Protein AF-A0A3D0H7X9-F1 (afdb_monomer_lite)

Secondary structure (DSSP, 8-state):
--S----SHHHHHHHTTT--TTSSEEEE--STTHHHHHHHHHHHHHHTT--GGG-EEEE----HHIIIII---SS-HHHHHHHHHHHHHHHHHH-TTEE------

pLDDT: mean 94.27, std 6.68, range [61.69, 98.62]

Structure (mmCIF, N/CA/C/O backbone):
data_AF-A0A3D0H7X9-F1
#
_entry.id   AF-A0A3D0H7X9-F1
#
loop_
_atom_site.group_PDB
_atom_site.id
_atom_site.type_symbol
_atom_site.label_atom_id
_atom_site.label_alt_id
_atom_site.label_comp_id
_atom_site.label_asym_id
_atom_site.label_entity_id
_atom_site.label_seq_id
_atom_site.pdbx_PDB_ins_code
_atom_site.Cartn_x
_atom_site.Cartn_y
_atom_site.Cartn_z
_atom_site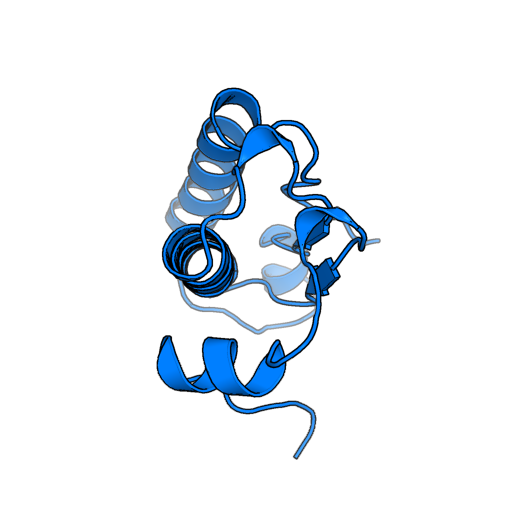.occupancy
_atom_site.B_iso_or_equiv
_atom_site.auth_seq_id
_atom_site.auth_comp_id
_atom_site.auth_asym_id
_atom_site.auth_atom_id
_atom_site.pdbx_PDB_model_num
ATOM 1 N N . LYS A 1 1 ? 14.718 -17.167 0.377 1.00 61.69 1 LYS A N 1
ATOM 2 C CA . LYS A 1 1 ? 13.470 -16.830 1.107 1.00 61.69 1 LYS A CA 1
ATOM 3 C C . LYS A 1 1 ? 13.706 -15.482 1.777 1.00 61.69 1 LYS A C 1
ATOM 5 O O . LYS A 1 1 ? 14.592 -15.433 2.615 1.00 61.69 1 LYS A O 1
ATOM 10 N N . CYS A 1 2 ? 13.024 -14.416 1.345 1.00 86.00 2 CYS A N 1
ATOM 11 C CA . CYS A 1 2 ? 13.379 -13.030 1.706 1.00 86.00 2 CYS A CA 1
ATOM 12 C C . CYS A 1 2 ? 12.207 -12.202 2.268 1.00 86.00 2 CYS A C 1
ATOM 14 O O . CYS A 1 2 ? 12.385 -11.022 2.537 1.00 86.00 2 CYS A O 1
ATOM 16 N N . GLY A 1 3 ? 11.020 -12.793 2.437 1.00 90.06 3 GLY A N 1
ATOM 17 C CA . GLY A 1 3 ? 9.826 -12.089 2.907 1.00 90.06 3 GLY A CA 1
ATOM 18 C C . GLY A 1 3 ? 8.686 -13.045 3.251 1.00 90.06 3 GLY A C 1
ATOM 19 O O . GLY A 1 3 ? 8.823 -14.262 3.087 1.00 90.06 3 GLY A O 1
ATOM 20 N N . VAL A 1 4 ? 7.584 -12.476 3.741 1.00 94.62 4 VAL A N 1
ATOM 21 C CA . VAL A 1 4 ? 6.328 -13.191 4.004 1.00 94.62 4 VAL A CA 1
ATOM 22 C C . VAL A 1 4 ? 5.588 -13.451 2.687 1.00 94.62 4 VAL A C 1
ATOM 24 O O . VAL A 1 4 ? 5.583 -12.593 1.807 1.00 94.62 4 VAL A O 1
ATOM 27 N N . ALA A 1 5 ? 5.004 -14.640 2.538 1.00 96.12 5 ALA A N 1
ATOM 28 C CA . ALA A 1 5 ? 4.133 -14.956 1.409 1.00 96.12 5 ALA A CA 1
ATOM 29 C C . ALA A 1 5 ? 2.717 -14.460 1.718 1.00 96.12 5 ALA A C 1
ATOM 31 O O . ALA A 1 5 ? 2.200 -14.753 2.794 1.00 96.12 5 ALA A O 1
ATOM 32 N N . ILE A 1 6 ? 2.135 -13.699 0.793 1.00 97.38 6 ILE A N 1
ATOM 33 C CA . ILE A 1 6 ? 0.758 -13.211 0.860 1.00 97.38 6 ILE A CA 1
ATOM 34 C C . ILE A 1 6 ? 0.139 -13.494 -0.499 1.00 97.38 6 ILE A C 1
ATOM 36 O O . ILE A 1 6 ? 0.484 -12.834 -1.481 1.00 97.38 6 ILE A O 1
ATOM 40 N N . ASP A 1 7 ? -0.760 -14.468 -0.536 1.00 97.25 7 ASP A N 1
ATOM 41 C CA . ASP A 1 7 ? -1.448 -14.873 -1.758 1.00 97.25 7 ASP A CA 1
ATOM 42 C C . ASP A 1 7 ? -2.919 -14.433 -1.716 1.00 97.25 7 ASP A C 1
ATOM 44 O O . ASP A 1 7 ? -3.536 -14.176 -2.751 1.00 97.25 7 ASP A O 1
ATOM 48 N N . THR A 1 8 ? -3.481 -14.320 -0.510 1.00 97.88 8 THR A N 1
ATOM 49 C CA . THR A 1 8 ? -4.899 -14.054 -0.263 1.00 97.88 8 THR A CA 1
ATOM 50 C C . THR A 1 8 ? -5.122 -13.102 0.913 1.00 97.88 8 THR A C 1
ATOM 52 O O . THR A 1 8 ? -4.223 -12.824 1.710 1.00 97.88 8 THR A O 1
ATOM 55 N N . ILE A 1 9 ? -6.363 -12.632 1.063 1.00 97.75 9 ILE A N 1
ATOM 56 C CA . ILE A 1 9 ? -6.770 -11.839 2.229 1.00 97.75 9 ILE A CA 1
ATOM 57 C C . ILE A 1 9 ? -6.654 -12.627 3.544 1.00 97.75 9 ILE A C 1
ATOM 59 O O . ILE A 1 9 ? -6.335 -12.030 4.570 1.00 97.75 9 ILE A O 1
ATOM 63 N N . ASP A 1 10 ? -6.825 -13.952 3.519 1.00 98.12 10 ASP A N 1
ATOM 64 C CA . ASP A 1 10 ? -6.668 -14.813 4.699 1.00 98.12 10 ASP A CA 1
ATOM 65 C C . ASP A 1 10 ? -5.233 -14.753 5.247 1.00 98.12 10 ASP A C 1
ATOM 67 O O . ASP A 1 10 ? -5.010 -14.826 6.458 1.00 98.12 10 ASP A O 1
ATOM 71 N N . ASP A 1 11 ? -4.239 -14.577 4.372 1.00 98.44 11 ASP A N 1
ATOM 72 C CA . ASP A 1 11 ? -2.844 -14.417 4.785 1.00 98.44 11 ASP A CA 1
ATOM 73 C C . ASP A 1 11 ? -2.619 -13.061 5.462 1.00 98.44 11 ASP A C 1
ATOM 75 O O . ASP A 1 11 ? -1.901 -12.973 6.460 1.00 98.44 11 ASP A O 1
ATOM 79 N N . VAL A 1 12 ? -3.287 -12.009 4.976 1.00 98.31 12 VAL A N 1
ATOM 80 C CA . VAL A 1 12 ? -3.268 -10.673 5.593 1.00 98.31 12 VAL A CA 1
ATOM 81 C C . VAL A 1 12 ? -3.947 -10.696 6.963 1.00 98.31 12 VAL A C 1
ATOM 83 O O . VAL A 1 12 ? -3.388 -10.162 7.921 1.00 98.31 12 VAL A O 1
ATOM 86 N N . GLN A 1 13 ? -5.096 -11.364 7.084 1.00 97.88 13 GLN A N 1
ATOM 87 C CA . GLN A 1 13 ? -5.791 -11.568 8.360 1.00 97.88 13 GLN A CA 1
ATOM 88 C C . GLN A 1 13 ? -4.879 -12.232 9.390 1.00 97.88 13 GLN A C 1
ATOM 90 O O . GLN A 1 13 ? -4.746 -11.750 10.512 1.00 97.88 13 GLN A O 1
ATOM 95 N N . ARG A 1 14 ? -4.192 -13.312 9.000 1.00 98.12 14 ARG A N 1
ATOM 96 C CA . ARG A 1 14 ? -3.240 -14.004 9.880 1.00 98.12 14 ARG A CA 1
ATOM 97 C C . ARG A 1 14 ? -2.048 -13.124 10.238 1.00 98.12 14 ARG A C 1
ATOM 99 O O . ARG A 1 14 ? -1.627 -13.133 11.392 1.00 98.12 14 ARG A O 1
ATOM 106 N N . LEU A 1 15 ? -1.514 -12.368 9.277 1.00 97.81 15 LEU A N 1
ATOM 107 C CA . LEU A 1 15 ? -0.373 -11.477 9.493 1.00 97.81 15 LEU A CA 1
ATOM 108 C C . LEU A 1 15 ? -0.687 -10.370 10.510 1.00 97.81 15 LEU A C 1
ATOM 110 O O . LEU A 1 15 ? 0.175 -10.034 11.320 1.00 97.81 15 LEU A O 1
ATOM 114 N N . PHE A 1 16 ? -1.904 -9.821 10.479 1.00 97.75 16 PHE A N 1
ATOM 115 C CA . PHE A 1 16 ? -2.333 -8.719 11.348 1.00 97.75 16 PHE A CA 1
ATOM 116 C C . PHE A 1 16 ? -3.225 -9.149 12.522 1.00 97.75 16 PHE A C 1
ATOM 118 O O . PHE A 1 16 ? -3.786 -8.297 13.214 1.00 97.75 16 PHE A O 1
ATOM 125 N N . ALA A 1 17 ? -3.341 -10.452 12.782 1.00 97.12 17 ALA A N 1
ATOM 126 C CA . ALA A 1 17 ? -4.170 -10.973 13.859 1.00 97.12 17 ALA A CA 1
ATOM 127 C C . ALA A 1 17 ? -3.784 -10.352 15.212 1.00 97.12 17 ALA A C 1
ATOM 129 O O . ALA A 1 17 ? -2.613 -10.331 15.597 1.00 97.12 17 ALA A O 1
ATOM 130 N N . ASN A 1 18 ? -4.789 -9.889 15.960 1.00 96.19 18 ASN A N 1
ATOM 131 C CA . ASN A 1 18 ? -4.641 -9.228 17.264 1.00 96.19 18 ASN A CA 1
ATOM 132 C C . ASN A 1 18 ? -3.894 -7.878 17.240 1.00 96.19 18 ASN A C 1
ATOM 134 O O . ASN A 1 18 ? -3.477 -7.392 18.293 1.00 96.19 18 ASN A O 1
ATOM 138 N N . ILE A 1 19 ? -3.740 -7.243 16.074 1.00 97.62 19 ILE A N 1
ATOM 139 C CA . ILE A 1 19 ? -3.194 -5.886 15.957 1.00 97.62 19 ILE A CA 1
ATOM 140 C C . ILE A 1 19 ? -4.339 -4.908 15.690 1.00 97.62 19 ILE A C 1
ATOM 142 O O . ILE A 1 19 ? -5.055 -5.016 14.700 1.00 97.62 19 ILE A O 1
ATOM 146 N N . ASN A 1 20 ? -4.486 -3.897 16.550 1.00 97.50 20 ASN A N 1
ATOM 147 C CA . ASN A 1 20 ? -5.421 -2.805 16.294 1.00 97.50 20 ASN A CA 1
ATOM 148 C C . ASN A 1 20 ? -4.833 -1.837 15.254 1.00 97.50 20 ASN A C 1
ATOM 150 O O . ASN A 1 20 ? -3.978 -1.009 15.580 1.00 97.50 20 ASN A O 1
ATOM 154 N N . LEU A 1 21 ? -5.320 -1.925 14.015 1.00 97.94 21 LEU A N 1
ATOM 155 C CA . LEU A 1 21 ? -4.810 -1.150 12.881 1.00 97.94 21 LEU A CA 1
ATOM 156 C C . LEU A 1 21 ? -5.106 0.358 12.970 1.00 97.94 21 LEU A C 1
ATOM 158 O O . LEU A 1 21 ? -4.426 1.144 12.319 1.00 97.94 21 LEU A O 1
ATOM 162 N N . GLU A 1 22 ? -6.061 0.801 13.798 1.00 97.44 22 GLU A N 1
ATOM 163 C CA . GLU A 1 22 ? -6.290 2.240 14.026 1.00 97.44 22 GLU A CA 1
ATOM 164 C C . GLU A 1 22 ? -5.240 2.874 14.961 1.00 97.44 22 GLU A C 1
ATOM 166 O O . GLU A 1 22 ? -5.126 4.104 15.014 1.00 97.44 22 GLU A O 1
ATOM 171 N N . GLN A 1 23 ? -4.494 2.053 15.712 1.00 97.31 23 GLN A N 1
ATOM 172 C CA . GLN A 1 23 ? -3.540 2.487 16.744 1.00 97.31 23 GLN A CA 1
ATOM 173 C C . GLN A 1 23 ? -2.072 2.365 16.320 1.00 97.31 23 GLN A C 1
ATOM 175 O O . GLN A 1 23 ? -1.185 2.810 17.047 1.00 97.31 23 GLN A O 1
ATOM 180 N N . VAL A 1 24 ? -1.801 1.782 15.154 1.00 97.25 24 VAL A N 1
ATOM 181 C CA . VAL A 1 24 ? -0.445 1.595 14.629 1.00 97.25 24 VAL A CA 1
ATOM 182 C C . VAL A 1 24 ? -0.313 2.202 13.238 1.00 97.25 24 VAL A C 1
ATOM 184 O O . VAL A 1 24 ? -1.305 2.474 12.565 1.00 97.25 24 VAL A O 1
ATOM 187 N N . THR A 1 25 ? 0.926 2.410 12.798 1.00 97.31 25 THR A N 1
ATOM 188 C CA . THR A 1 25 ? 1.231 2.711 11.399 1.00 97.31 25 THR A CA 1
ATOM 189 C C . THR A 1 25 ? 1.964 1.535 10.767 1.00 97.31 25 THR A C 1
ATOM 191 O O . THR A 1 25 ? 2.870 0.956 11.366 1.00 97.31 25 THR A O 1
ATOM 194 N N . THR A 1 26 ? 1.563 1.147 9.557 1.00 97.19 26 THR A N 1
ATOM 195 C CA . THR A 1 26 ? 2.152 0.002 8.845 1.00 97.19 26 THR A CA 1
ATOM 196 C C . THR A 1 26 ? 2.960 0.477 7.643 1.00 97.19 26 THR A C 1
ATOM 198 O O . THR A 1 26 ? 2.453 1.235 6.826 1.00 97.19 26 THR A O 1
ATOM 201 N N . SER A 1 27 ? 4.203 0.014 7.500 1.00 97.19 27 SER A N 1
ATOM 202 C CA . SER A 1 27 ? 5.021 0.266 6.307 1.00 97.19 27 SER A CA 1
ATOM 203 C C . SER A 1 27 ? 5.209 -1.027 5.517 1.00 97.19 27 SER A C 1
ATOM 205 O O . SER A 1 27 ? 5.604 -2.042 6.089 1.00 97.19 27 SER A O 1
ATOM 207 N N . MET A 1 28 ? 4.921 -1.000 4.215 1.00 96.56 28 MET A N 1
ATOM 208 C CA . MET A 1 28 ? 5.046 -2.147 3.314 1.00 96.56 28 MET A CA 1
ATOM 209 C C . MET A 1 28 ? 6.004 -1.818 2.162 1.00 96.56 28 MET A C 1
ATOM 211 O O . MET A 1 28 ? 5.695 -1.019 1.274 1.00 96.56 28 MET A O 1
ATOM 215 N N . THR A 1 29 ? 7.173 -2.464 2.159 1.00 93.94 29 THR A N 1
ATOM 216 C CA . THR A 1 29 ? 8.168 -2.382 1.076 1.00 93.94 29 THR A CA 1
ATOM 217 C C . THR A 1 29 ? 7.723 -3.243 -0.107 1.00 93.94 29 THR A C 1
ATOM 219 O O . THR A 1 29 ? 8.162 -4.378 -0.276 1.00 93.94 29 THR A O 1
ATOM 222 N N . ILE A 1 30 ? 6.792 -2.714 -0.899 1.00 92.50 30 ILE A N 1
ATOM 223 C CA . ILE A 1 30 ? 6.178 -3.399 -2.038 1.00 92.50 30 ILE A CA 1
ATOM 224 C C . ILE A 1 30 ? 5.950 -2.402 -3.185 1.00 92.50 30 ILE A C 1
ATOM 226 O O . ILE A 1 30 ? 5.510 -1.279 -2.930 1.00 92.50 30 ILE A O 1
ATOM 230 N N . ASN A 1 31 ? 6.265 -2.783 -4.434 1.00 90.69 31 ASN A N 1
ATOM 231 C CA . ASN A 1 31 ? 6.060 -1.916 -5.610 1.00 90.69 31 ASN A CA 1
ATOM 232 C C . ASN A 1 31 ? 5.080 -2.516 -6.622 1.00 90.69 31 ASN A C 1
ATOM 234 O O . ASN A 1 31 ? 3.962 -2.011 -6.682 1.00 90.69 31 ASN A O 1
ATOM 238 N N . PRO A 1 32 ? 5.382 -3.592 -7.377 1.00 87.88 32 PRO A N 1
ATOM 239 C CA . PRO A 1 32 ? 4.503 -3.944 -8.496 1.00 87.88 32 PRO A CA 1
ATOM 240 C C . PRO A 1 32 ? 3.091 -4.378 -8.071 1.00 87.88 32 PRO A C 1
ATOM 242 O O . PRO A 1 32 ? 2.134 -3.908 -8.681 1.00 87.88 32 PRO A O 1
ATOM 245 N N . PRO A 1 33 ? 2.908 -5.179 -7.000 1.00 93.75 33 PRO A N 1
ATOM 246 C CA . PRO A 1 33 ? 1.582 -5.497 -6.482 1.00 93.75 33 PRO A CA 1
ATOM 247 C C . PRO A 1 33 ? 1.162 -4.567 -5.327 1.00 93.75 33 PRO A C 1
ATOM 249 O O . PRO A 1 33 ? 0.330 -4.960 -4.512 1.00 93.75 33 PRO A O 1
ATOM 252 N N . ALA A 1 34 ? 1.734 -3.359 -5.201 1.00 95.88 34 ALA A N 1
ATOM 253 C CA . ALA A 1 34 ? 1.472 -2.476 -4.059 1.00 95.88 34 ALA A CA 1
ATOM 254 C C . ALA A 1 34 ? -0.009 -2.124 -3.903 1.00 95.88 34 ALA A C 1
ATOM 256 O O . ALA A 1 34 ? -0.537 -2.188 -2.794 1.00 95.88 34 ALA A O 1
ATOM 257 N N . SER A 1 35 ? -0.686 -1.820 -5.012 1.00 96.06 35 SER A N 1
ATOM 258 C CA . SER A 1 35 ? -2.120 -1.522 -5.026 1.00 96.06 35 SER A CA 1
ATOM 259 C C . SER A 1 35 ? -2.960 -2.708 -4.544 1.00 96.06 35 SER A C 1
ATOM 261 O O . SER A 1 35 ? -3.869 -2.528 -3.740 1.00 96.06 35 SER A O 1
ATOM 263 N N . ILE A 1 36 ? -2.619 -3.930 -4.965 1.00 96.88 36 ILE A N 1
ATOM 264 C CA . ILE A 1 36 ? -3.325 -5.161 -4.578 1.00 96.88 36 ILE A CA 1
ATOM 265 C C . ILE A 1 36 ? -3.078 -5.482 -3.100 1.00 96.88 36 ILE A C 1
ATOM 267 O O . ILE A 1 36 ? -4.027 -5.715 -2.354 1.00 96.88 36 ILE A O 1
ATOM 271 N N . MET A 1 37 ? -1.819 -5.447 -2.653 1.00 97.88 37 MET A N 1
ATOM 272 C CA . MET A 1 37 ? -1.462 -5.677 -1.249 1.00 97.88 37 MET A CA 1
ATOM 273 C C . MET A 1 37 ? -2.158 -4.672 -0.327 1.00 97.88 37 MET A C 1
ATOM 275 O O . MET A 1 37 ? -2.687 -5.037 0.723 1.00 97.88 37 MET A O 1
ATOM 279 N N . TRP A 1 38 ? -2.200 -3.403 -0.734 1.00 98.38 38 TRP A N 1
ATOM 280 C CA . TRP A 1 38 ? -2.872 -2.366 0.033 1.00 98.38 38 TRP A CA 1
ATOM 281 C C . TRP A 1 38 ? -4.394 -2.520 0.028 1.00 98.38 38 TRP A C 1
ATOM 283 O O . TRP A 1 38 ? -5.016 -2.351 1.073 1.00 98.38 38 TRP A O 1
ATOM 293 N N . ALA A 1 39 ? -4.995 -2.922 -1.094 1.00 98.31 39 ALA A N 1
ATOM 294 C CA . ALA A 1 39 ? -6.418 -3.243 -1.149 1.00 98.31 39 ALA A CA 1
ATOM 295 C C . ALA A 1 39 ? -6.777 -4.384 -0.184 1.00 98.31 39 ALA A C 1
ATOM 297 O O . ALA A 1 39 ? -7.756 -4.270 0.551 1.00 98.31 39 ALA A O 1
ATOM 298 N N . MET A 1 40 ? -5.958 -5.442 -0.113 1.00 98.62 40 MET A N 1
ATOM 299 C CA . MET A 1 40 ? -6.149 -6.526 0.861 1.00 98.62 40 MET A CA 1
ATOM 300 C C . MET A 1 40 ? -5.981 -6.042 2.307 1.00 98.62 40 MET A C 1
ATOM 302 O O . MET A 1 40 ? -6.761 -6.435 3.171 1.00 98.62 40 MET A O 1
ATOM 306 N N . TYR A 1 41 ? -5.016 -5.156 2.576 1.00 98.44 41 TYR A N 1
ATOM 307 C CA . TYR A 1 41 ? -4.847 -4.529 3.892 1.00 98.44 41 TYR A CA 1
ATOM 308 C C . TYR A 1 41 ? -6.081 -3.714 4.308 1.00 98.44 41 TYR A C 1
ATOM 310 O O . TYR A 1 41 ? -6.566 -3.857 5.430 1.00 98.44 41 TYR A O 1
ATOM 318 N N . ILE A 1 42 ? -6.615 -2.885 3.405 1.00 98.50 42 ILE A N 1
ATOM 319 C CA . ILE A 1 42 ? -7.816 -2.080 3.662 1.00 98.50 42 ILE A CA 1
ATOM 320 C C . ILE A 1 42 ? -9.026 -2.990 3.885 1.00 98.50 42 ILE A C 1
ATOM 322 O O . ILE A 1 42 ? -9.735 -2.810 4.869 1.00 98.50 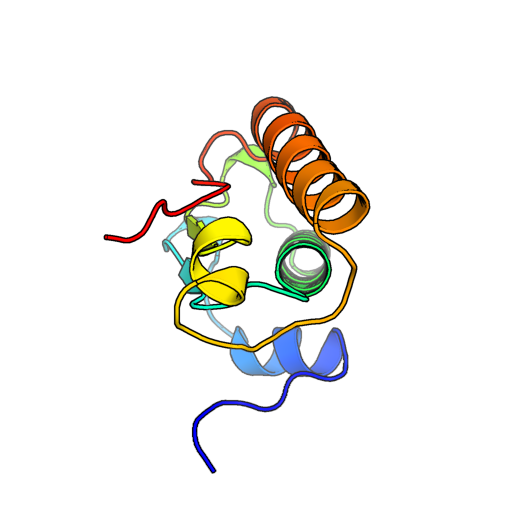42 ILE A O 1
ATOM 326 N N . ALA A 1 43 ? -9.233 -3.987 3.023 1.00 98.50 43 ALA A N 1
ATOM 327 C CA . ALA A 1 43 ? -10.343 -4.927 3.153 1.00 98.50 43 ALA A CA 1
ATOM 328 C C . ALA A 1 43 ? -10.279 -5.713 4.473 1.00 98.50 43 ALA A C 1
ATOM 330 O O . ALA A 1 43 ? -11.296 -5.893 5.136 1.00 98.50 43 ALA A O 1
ATOM 331 N N . ASN A 1 44 ? -9.080 -6.127 4.897 1.00 98.44 44 ASN A N 1
ATOM 332 C CA . ASN A 1 44 ? -8.874 -6.742 6.204 1.00 98.44 44 ASN A CA 1
ATOM 333 C C . ASN A 1 44 ? -9.284 -5.798 7.344 1.00 98.44 44 ASN A C 1
ATOM 335 O O . ASN A 1 44 ? -10.008 -6.200 8.249 1.00 98.44 44 ASN A O 1
ATOM 339 N N . ALA A 1 45 ? -8.861 -4.534 7.283 1.00 98.12 45 ALA A N 1
ATOM 340 C CA . ALA A 1 45 ? -9.222 -3.548 8.293 1.00 98.12 45 ALA A CA 1
ATOM 341 C C . ALA A 1 45 ? -10.741 -3.313 8.367 1.00 98.12 45 ALA A C 1
ATOM 343 O O . ALA A 1 45 ? -11.290 -3.205 9.460 1.00 98.12 45 ALA A O 1
ATOM 344 N N . GLU A 1 46 ? -11.423 -3.275 7.223 1.00 98.00 46 GLU A N 1
ATOM 345 C CA . GLU A 1 46 ? -12.882 -3.138 7.164 1.00 98.00 46 GLU A CA 1
ATOM 346 C C . GLU A 1 46 ? -13.614 -4.362 7.719 1.00 98.00 46 GLU A C 1
ATOM 348 O O . GLU A 1 46 ? -14.600 -4.195 8.436 1.00 98.00 46 GLU A O 1
ATOM 353 N N . ASN A 1 47 ? -13.120 -5.575 7.447 1.00 97.50 47 ASN A N 1
ATOM 354 C CA . ASN A 1 47 ? -13.681 -6.815 7.996 1.00 97.50 47 ASN A CA 1
ATOM 355 C C . ASN A 1 47 ? -13.606 -6.858 9.533 1.00 97.50 47 ASN A C 1
ATOM 357 O O . ASN A 1 47 ? -14.513 -7.378 10.176 1.00 97.50 47 ASN A O 1
ATOM 361 N N . GLU A 1 48 ? -12.562 -6.264 10.114 1.00 96.94 48 GLU A N 1
ATOM 362 C CA . GLU A 1 48 ? -12.384 -6.102 11.566 1.00 96.94 48 GLU A CA 1
ATOM 363 C C . GLU A 1 48 ? -13.144 -4.882 12.138 1.00 96.94 48 GLU A C 1
ATOM 365 O O . GLU A 1 48 ? -13.109 -4.615 13.339 1.00 96.94 48 GLU A O 1
ATOM 370 N N . GLY A 1 49 ? -13.851 -4.120 11.294 1.00 97.75 49 GLY A N 1
ATOM 371 C CA . GLY A 1 49 ? -14.651 -2.959 11.696 1.00 97.75 49 GLY A CA 1
ATOM 372 C C . GLY A 1 49 ? -13.861 -1.660 11.899 1.00 97.75 49 GLY A C 1
ATOM 373 O O . GLY A 1 49 ? -14.408 -0.687 12.429 1.00 97.75 49 GLY A O 1
ATOM 374 N N . PHE A 1 50 ? -12.595 -1.600 11.481 1.00 98.38 50 PHE A N 1
ATOM 375 C CA . PHE A 1 50 ? -11.789 -0.380 11.536 1.00 98.38 50 PHE A CA 1
ATOM 376 C C . PHE A 1 50 ? -12.169 0.600 10.423 1.00 98.38 50 PHE A C 1
ATOM 378 O O . PHE A 1 50 ? -12.542 0.222 9.311 1.00 98.38 50 PHE A O 1
ATOM 385 N N . ARG A 1 51 ? -12.039 1.901 10.696 1.00 97.81 51 ARG A N 1
ATOM 386 C CA . ARG A 1 51 ? -12.382 2.943 9.721 1.00 97.81 51 ARG A CA 1
ATOM 387 C C . ARG A 1 51 ? -11.184 3.298 8.857 1.00 97.81 51 ARG A C 1
ATOM 389 O O . ARG A 1 51 ? -10.127 3.658 9.375 1.00 97.81 51 ARG A O 1
ATOM 396 N N . ARG A 1 52 ? -11.386 3.351 7.535 1.00 97.62 52 ARG A N 1
ATOM 397 C CA . ARG A 1 52 ? -10.350 3.752 6.561 1.00 97.62 52 ARG A CA 1
ATOM 398 C C . ARG A 1 52 ? -9.654 5.067 6.921 1.00 97.62 52 ARG A C 1
ATOM 400 O O . ARG A 1 52 ? -8.433 5.152 6.881 1.00 97.62 52 ARG A O 1
ATOM 407 N N . ASN A 1 53 ? -10.409 6.071 7.373 1.00 97.44 53 ASN A N 1
ATOM 408 C CA . ASN A 1 53 ? -9.859 7.382 7.742 1.00 97.44 53 ASN A CA 1
ATOM 409 C C . ASN A 1 53 ? -8.967 7.381 9.001 1.00 97.44 53 ASN A C 1
ATOM 411 O O . ASN A 1 53 ? -8.332 8.394 9.305 1.00 97.44 53 ASN A O 1
ATOM 415 N N . LYS A 1 54 ? -8.916 6.270 9.743 1.00 98.00 54 LYS A N 1
ATOM 416 C CA . LYS A 1 54 ? -8.017 6.071 10.880 1.00 98.00 54 LYS A CA 1
ATOM 417 C C . LYS A 1 54 ? -6.775 5.263 10.515 1.00 98.00 54 LYS A C 1
ATOM 419 O O . LYS A 1 54 ? -5.816 5.353 11.275 1.00 98.00 54 LYS A O 1
ATOM 424 N N . LEU A 1 55 ? -6.744 4.569 9.379 1.00 98.44 55 LEU A N 1
ATOM 425 C CA . LEU A 1 55 ? -5.602 3.752 8.969 1.00 98.44 55 LEU A CA 1
ATOM 426 C C . LEU A 1 55 ? -4.416 4.629 8.571 1.00 98.44 55 LEU A C 1
ATOM 428 O O . LEU A 1 55 ? -4.537 5.480 7.694 1.00 98.44 55 LEU A O 1
ATOM 432 N N . GLY A 1 56 ? -3.269 4.413 9.212 1.00 98.31 56 GLY A N 1
ATOM 433 C CA . GLY A 1 56 ? -2.022 5.104 8.897 1.00 98.31 56 GLY A CA 1
ATOM 434 C C . GLY A 1 56 ? -0.958 4.138 8.393 1.00 98.31 56 GLY A C 1
ATOM 435 O O . GLY A 1 56 ? -0.870 2.998 8.848 1.00 98.31 56 GLY A O 1
ATOM 436 N N . GLY A 1 57 ? -0.111 4.595 7.479 1.00 98.12 57 GLY A N 1
ATOM 437 C CA . GLY A 1 57 ? 0.931 3.737 6.933 1.00 98.12 57 GLY A CA 1
ATOM 438 C C . GLY A 1 57 ? 1.594 4.278 5.683 1.00 98.12 57 GLY A C 1
ATOM 439 O O . GLY A 1 57 ? 1.392 5.434 5.314 1.00 98.12 57 GLY A O 1
ATOM 440 N N . THR A 1 58 ? 2.396 3.426 5.054 1.00 98.44 58 THR A N 1
ATOM 441 C CA . THR A 1 58 ? 3.131 3.719 3.826 1.00 98.44 58 THR A CA 1
ATOM 442 C C . THR A 1 58 ? 3.221 2.465 2.964 1.00 98.44 58 THR A C 1
ATOM 444 O O . THR A 1 58 ? 3.563 1.390 3.455 1.00 98.44 58 THR A O 1
ATOM 447 N N . ILE A 1 59 ? 2.968 2.606 1.667 1.00 98.00 59 ILE A N 1
ATOM 448 C CA . ILE A 1 59 ? 3.415 1.642 0.651 1.00 98.00 59 ILE A CA 1
ATOM 449 C C . ILE A 1 59 ? 4.558 2.268 -0.140 1.00 98.00 59 ILE A C 1
ATOM 451 O O . ILE A 1 59 ? 4.585 3.485 -0.320 1.00 98.00 59 ILE A O 1
ATOM 455 N N . GLN A 1 60 ? 5.505 1.457 -0.610 1.00 95.94 60 GLN A N 1
ATOM 456 C CA . GLN A 1 60 ? 6.617 1.998 -1.388 1.00 95.94 60 GLN A CA 1
ATOM 457 C C . GLN A 1 60 ? 6.132 2.551 -2.733 1.00 95.94 60 GLN A C 1
ATOM 459 O O . GLN A 1 60 ? 6.309 3.739 -2.978 1.00 95.94 60 GLN A O 1
ATOM 464 N N . ASN A 1 61 ? 5.453 1.730 -3.544 1.00 95.06 61 ASN A N 1
ATOM 465 C CA . ASN A 1 61 ? 4.713 2.149 -4.747 1.00 95.06 61 ASN A CA 1
ATOM 466 C C . ASN A 1 61 ? 5.488 3.089 -5.702 1.00 95.06 61 ASN A C 1
ATOM 468 O O . ASN A 1 61 ? 4.903 3.904 -6.411 1.00 95.06 61 ASN A O 1
ATOM 472 N N . ASP A 1 62 ? 6.817 2.985 -5.723 1.00 93.19 62 ASP A N 1
ATOM 473 C CA . ASP A 1 62 ? 7.682 3.755 -6.610 1.00 93.19 62 ASP A CA 1
ATOM 474 C C . ASP A 1 62 ? 8.070 2.848 -7.775 1.00 93.19 62 ASP A C 1
ATOM 476 O O . ASP A 1 62 ? 8.952 1.987 -7.670 1.00 93.19 62 ASP A O 1
ATOM 480 N N . CYS A 1 63 ? 7.332 2.997 -8.877 1.00 91.12 63 CYS A N 1
ATOM 481 C CA . CYS A 1 63 ? 7.542 2.199 -10.078 1.00 91.12 63 CYS A CA 1
ATOM 482 C C . CYS A 1 63 ? 8.775 2.645 -10.876 1.00 91.12 63 CYS A C 1
ATOM 484 O O . CYS A 1 63 ? 9.394 1.814 -11.535 1.00 91.12 63 CYS A O 1
ATOM 486 N N . LEU A 1 64 ? 9.180 3.919 -10.809 1.00 90.00 64 LEU A N 1
ATOM 487 C CA . LEU A 1 64 ? 10.263 4.447 -11.645 1.00 90.00 64 LEU A CA 1
ATOM 488 C C . LEU A 1 64 ? 11.611 3.854 -11.242 1.00 90.00 64 LEU A C 1
ATOM 490 O O . LEU A 1 64 ? 12.379 3.425 -12.108 1.00 90.00 64 LEU A O 1
ATOM 494 N N . LYS A 1 65 ? 11.863 3.732 -9.934 1.00 88.75 65 LYS A N 1
ATOM 495 C CA . LYS A 1 65 ? 13.087 3.090 -9.435 1.00 88.75 65 LYS A CA 1
ATOM 496 C C . LYS A 1 65 ? 13.212 1.611 -9.847 1.00 88.75 65 LYS A C 1
ATOM 498 O O . LYS A 1 65 ? 14.320 1.080 -9.951 1.00 88.75 65 LYS A O 1
ATOM 503 N N . GLU A 1 66 ? 12.091 0.926 -10.099 1.00 83.94 66 GLU A N 1
ATOM 504 C CA . GLU A 1 66 ? 12.095 -0.479 -10.528 1.00 83.94 66 GLU A CA 1
ATOM 505 C C . GLU A 1 66 ? 12.667 -0.624 -11.937 1.00 83.94 66 GLU A C 1
ATOM 507 O O . GLU A 1 66 ? 13.426 -1.560 -12.194 1.00 83.94 66 GLU A O 1
ATOM 512 N N . PHE A 1 67 ? 12.377 0.329 -12.828 1.00 82.69 67 PHE A N 1
ATOM 513 C CA . PHE A 1 67 ? 12.913 0.332 -14.191 1.00 82.69 67 PHE A CA 1
ATOM 514 C C . PHE A 1 67 ? 14.409 0.652 -14.237 1.00 82.69 67 PHE A C 1
ATOM 516 O O . PHE A 1 67 ? 15.119 0.110 -15.083 1.00 82.69 67 PHE A O 1
ATOM 523 N N . ILE A 1 68 ? 14.900 1.504 -13.333 1.00 84.12 68 ILE A N 1
ATOM 524 C CA . ILE A 1 68 ? 16.300 1.958 -13.354 1.00 84.12 68 ILE A CA 1
ATOM 525 C C . ILE A 1 68 ? 17.241 1.098 -12.495 1.00 84.12 68 ILE A C 1
ATOM 527 O O . ILE A 1 68 ? 18.433 1.055 -12.789 1.00 84.12 68 ILE A O 1
ATOM 531 N N . ALA A 1 69 ? 16.744 0.405 -11.459 1.00 76.69 69 ALA A N 1
ATOM 532 C CA . ALA A 1 69 ? 17.610 -0.271 -10.485 1.00 76.69 69 ALA A CA 1
ATOM 533 C C . ALA A 1 69 ? 17.085 -1.625 -9.977 1.00 76.69 69 ALA A C 1
ATOM 535 O O . ALA A 1 69 ? 17.807 -2.621 -10.040 1.00 76.69 69 ALA A O 1
ATOM 536 N N . GLN A 1 70 ? 15.852 -1.677 -9.463 1.00 72.25 70 GLN A N 1
ATOM 537 C CA . GLN A 1 70 ? 15.393 -2.796 -8.621 1.00 72.25 70 GLN A CA 1
ATOM 538 C C . GLN A 1 70 ? 14.807 -3.991 -9.408 1.00 72.25 70 GLN A C 1
ATOM 54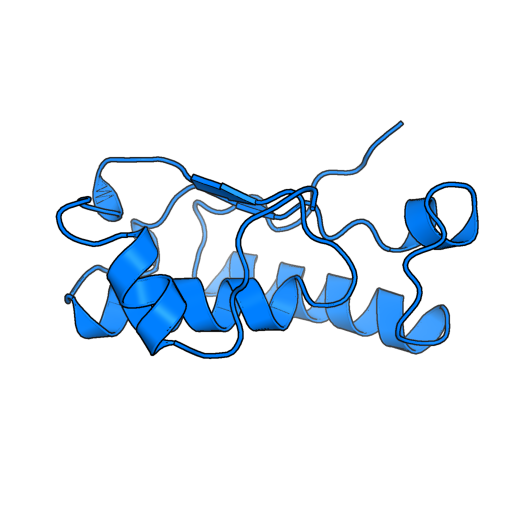0 O O . GLN A 1 70 ? 14.814 -5.116 -8.906 1.00 72.25 70 GLN A O 1
ATOM 545 N N . LYS A 1 71 ? 14.424 -3.787 -10.679 1.00 77.69 71 LYS A N 1
ATOM 546 C CA . LYS A 1 71 ? 14.068 -4.816 -11.679 1.00 77.69 71 LYS A CA 1
ATOM 547 C C . LYS A 1 71 ? 12.927 -5.764 -11.292 1.00 77.69 71 LYS A C 1
ATOM 549 O O . LYS A 1 71 ? 12.802 -6.835 -11.888 1.00 77.69 71 LYS A O 1
ATOM 554 N N . THR A 1 72 ? 12.052 -5.386 -10.361 1.00 70.50 72 THR A N 1
ATOM 555 C CA . THR A 1 72 ? 10.804 -6.122 -10.129 1.00 70.50 72 THR A CA 1
ATOM 556 C C . THR A 1 72 ? 9.717 -5.522 -11.015 1.00 70.50 72 THR A C 1
ATOM 558 O O . THR A 1 72 ? 9.006 -4.610 -10.627 1.00 70.50 72 THR A O 1
ATOM 561 N N . LEU A 1 73 ? 9.635 -5.961 -12.272 1.00 77.69 73 LEU A N 1
ATOM 562 C CA . LEU A 1 73 ? 8.707 -5.389 -13.256 1.00 77.69 73 LEU A CA 1
ATOM 563 C C . LEU A 1 73 ? 7.500 -6.306 -13.466 1.00 77.69 73 LEU A C 1
ATOM 565 O O . LEU A 1 73 ? 7.663 -7.505 -13.674 1.00 77.69 73 LEU A O 1
ATOM 569 N N . MET A 1 74 ? 6.297 -5.728 -13.439 1.00 86.88 74 MET A N 1
ATOM 570 C CA . MET A 1 74 ? 5.036 -6.430 -13.733 1.00 86.88 74 MET A CA 1
ATOM 571 C C . MET A 1 74 ? 4.347 -5.886 -14.988 1.00 86.88 74 MET A C 1
ATOM 573 O O . MET A 1 74 ? 3.745 -6.643 -15.743 1.00 86.88 74 MET A O 1
ATOM 577 N N . LEU A 1 75 ? 4.438 -4.575 -15.220 1.00 88.88 75 LEU A N 1
ATOM 578 C CA . LEU A 1 75 ? 3.781 -3.872 -16.317 1.00 88.88 75 LEU A CA 1
ATOM 579 C C . LEU A 1 75 ? 4.791 -2.963 -17.042 1.00 88.88 75 LEU A C 1
ATOM 581 O O . LEU A 1 75 ? 5.812 -2.594 -16.457 1.00 88.88 75 LEU A O 1
ATOM 585 N N . PRO A 1 76 ? 4.517 -2.562 -18.297 1.00 92.50 76 PRO A N 1
ATOM 586 C CA . PRO A 1 76 ? 5.254 -1.484 -18.956 1.00 92.50 76 PRO A CA 1
ATOM 587 C C . PRO A 1 76 ? 5.175 -0.148 -18.179 1.00 92.50 76 PRO A C 1
ATOM 589 O O . PRO A 1 76 ? 4.320 -0.008 -17.296 1.00 92.50 76 PRO A O 1
ATOM 592 N N . PRO A 1 77 ? 6.025 0.849 -18.495 1.00 90.81 77 PRO A N 1
ATOM 593 C CA . PRO A 1 77 ? 6.087 2.117 -17.758 1.00 90.81 77 PRO A CA 1
ATOM 594 C C . PRO A 1 77 ? 4.744 2.847 -17.627 1.00 90.81 77 PRO A C 1
ATOM 596 O O . PRO A 1 77 ? 4.315 3.128 -16.511 1.00 90.81 77 PRO A O 1
ATOM 599 N N . ASP A 1 78 ? 4.042 3.083 -18.735 1.00 94.00 78 ASP A N 1
ATOM 600 C CA . ASP A 1 78 ? 2.788 3.849 -18.747 1.00 94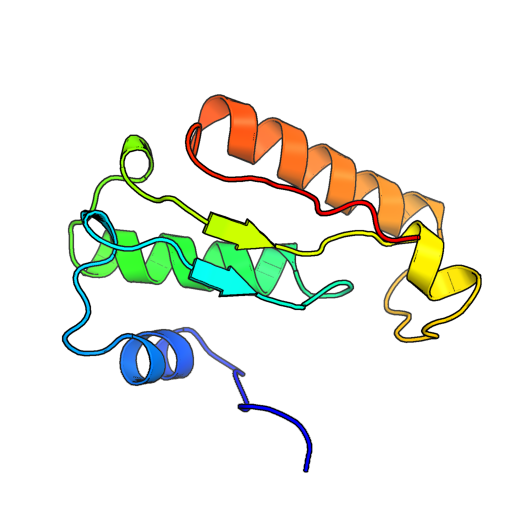.00 78 ASP A CA 1
ATOM 601 C C . ASP A 1 78 ? 1.679 3.235 -17.867 1.00 94.00 78 ASP A C 1
ATOM 603 O O . ASP A 1 78 ? 1.145 3.938 -17.003 1.00 94.00 78 ASP A O 1
ATOM 607 N N . PRO A 1 79 ? 1.324 1.938 -18.001 1.00 94.88 79 PRO A N 1
ATOM 608 C CA . PRO A 1 79 ? 0.338 1.327 -17.113 1.00 94.88 79 PRO A CA 1
ATOM 609 C C . PRO A 1 79 ? 0.823 1.214 -15.659 1.00 94.88 79 PRO A C 1
ATOM 611 O O . PRO A 1 79 ? -0.006 1.273 -14.753 1.00 94.88 79 PRO A O 1
ATOM 614 N N . SER A 1 80 ? 2.135 1.108 -15.409 1.00 94.00 80 SER A N 1
ATOM 615 C CA . SER A 1 80 ? 2.673 1.152 -14.039 1.00 94.00 80 SER A CA 1
ATOM 616 C C . SER A 1 80 ? 2.457 2.524 -13.402 1.00 94.00 80 SER A C 1
ATOM 618 O O . SER A 1 80 ? 1.963 2.612 -12.280 1.00 94.00 80 SER A O 1
ATOM 620 N N . LEU A 1 81 ? 2.768 3.599 -14.131 1.00 94.25 81 LEU A N 1
ATOM 621 C CA . LEU A 1 81 ? 2.572 4.967 -13.659 1.00 94.25 81 LEU A CA 1
ATOM 622 C C . LEU A 1 81 ? 1.091 5.262 -13.413 1.00 94.25 81 LEU A C 1
ATOM 624 O O . LEU A 1 81 ? 0.750 5.868 -12.400 1.00 94.25 81 LEU A O 1
ATOM 628 N N . ARG A 1 82 ? 0.207 4.779 -14.293 1.00 96.00 82 ARG A N 1
ATOM 629 C CA . ARG A 1 82 ? -1.241 4.887 -14.093 1.00 96.00 82 ARG A CA 1
ATOM 630 C C . ARG A 1 82 ? -1.681 4.266 -12.766 1.00 96.00 82 ARG A C 1
ATOM 632 O O . ARG A 1 82 ? -2.391 4.924 -12.018 1.00 96.00 82 ARG A O 1
ATOM 639 N N . LEU A 1 83 ? -1.229 3.052 -12.439 1.00 95.56 83 LEU A N 1
ATOM 640 C CA . LEU A 1 83 ? -1.567 2.420 -11.157 1.00 95.56 83 LEU A CA 1
ATOM 641 C C . LEU A 1 83 ? -1.073 3.229 -9.953 1.00 95.56 83 LEU A C 1
ATOM 643 O O . LEU A 1 83 ? -1.782 3.315 -8.950 1.00 95.56 83 LEU A O 1
ATOM 647 N N . VAL A 1 84 ? 0.114 3.836 -10.042 1.00 96.06 84 VAL A N 1
ATOM 648 C CA . VAL A 1 84 ? 0.625 4.722 -8.984 1.00 96.06 84 VAL A CA 1
ATOM 649 C C . VAL A 1 84 ? -0.298 5.931 -8.810 1.00 96.06 84 VAL A C 1
ATOM 651 O O . VAL A 1 84 ? -0.691 6.230 -7.684 1.00 96.06 84 VAL A O 1
ATOM 654 N N . VAL A 1 85 ? -0.699 6.585 -9.906 1.00 97.44 85 VAL A N 1
ATOM 655 C CA . VAL A 1 85 ? -1.613 7.741 -9.881 1.00 97.44 85 VAL A CA 1
ATOM 656 C C . VAL A 1 85 ? -2.980 7.367 -9.308 1.00 97.44 85 VAL A C 1
ATOM 658 O O . VAL A 1 85 ? -3.438 8.037 -8.384 1.00 97.44 85 VAL A O 1
ATOM 661 N N . ASP A 1 86 ? -3.586 6.272 -9.773 1.00 98.06 86 ASP A N 1
ATOM 662 C CA . ASP A 1 86 ? -4.886 5.792 -9.282 1.00 98.06 86 ASP A CA 1
ATOM 663 C C . ASP A 1 86 ? -4.823 5.496 -7.767 1.00 98.06 86 ASP A C 1
ATOM 665 O O . ASP A 1 86 ? -5.739 5.823 -7.008 1.00 98.06 86 ASP A O 1
ATOM 669 N N . THR A 1 87 ? -3.701 4.938 -7.296 1.00 97.88 87 THR A N 1
ATOM 670 C CA . THR A 1 87 ? -3.456 4.664 -5.870 1.00 97.88 87 THR A CA 1
ATOM 671 C C . THR A 1 87 ? -3.342 5.954 -5.050 1.00 97.88 87 THR A C 1
ATOM 673 O O . THR A 1 87 ? -3.881 6.034 -3.942 1.00 97.88 87 THR A O 1
ATOM 676 N N . ILE A 1 88 ? -2.670 6.981 -5.583 1.00 98.19 88 ILE A N 1
ATOM 677 C CA . ILE A 1 88 ? -2.556 8.301 -4.946 1.00 98.19 88 ILE A CA 1
ATOM 678 C C . ILE A 1 88 ? -3.927 8.985 -4.869 1.00 98.19 88 ILE A C 1
ATOM 680 O O . ILE A 1 88 ? -4.290 9.493 -3.804 1.00 98.19 88 ILE A O 1
ATOM 684 N N . GLU A 1 89 ? -4.698 8.980 -5.960 1.00 98.38 89 GLU A N 1
ATOM 685 C CA . GLU A 1 89 ? -6.033 9.587 -6.014 1.00 98.38 89 GLU A CA 1
ATOM 686 C C . GLU A 1 89 ? -6.975 8.934 -4.996 1.00 98.38 89 GLU A C 1
ATOM 688 O O . GLU A 1 89 ? -7.582 9.627 -4.172 1.00 98.38 89 GLU A O 1
ATOM 693 N N . PHE A 1 90 ? -7.049 7.600 -5.004 1.00 98.38 90 PHE A N 1
ATOM 694 C CA . PHE A 1 90 ? -7.870 6.845 -4.064 1.00 98.38 90 PHE A CA 1
ATOM 695 C C . PHE A 1 90 ? -7.467 7.126 -2.612 1.00 98.38 90 PHE A C 1
ATOM 697 O O . PHE A 1 90 ? -8.321 7.441 -1.783 1.00 98.38 90 PHE A O 1
ATOM 704 N N . GLY A 1 91 ? -6.170 7.071 -2.296 1.00 98.06 91 GLY A N 1
ATOM 705 C CA . GLY A 1 91 ? -5.694 7.288 -0.931 1.00 98.06 91 GLY A CA 1
ATOM 706 C C . GLY A 1 91 ? -5.960 8.684 -0.397 1.00 98.06 91 GLY A C 1
ATOM 707 O O . GLY A 1 91 ? -6.353 8.828 0.757 1.00 98.06 91 GLY A O 1
ATOM 708 N N . THR A 1 92 ? -5.842 9.699 -1.252 1.00 96.75 92 THR A N 1
ATOM 709 C CA . THR A 1 92 ? -6.137 11.089 -0.879 1.00 96.75 92 THR A CA 1
ATOM 710 C C . THR A 1 92 ? -7.596 11.261 -0.449 1.00 96.75 92 THR A C 1
ATOM 712 O O . THR A 1 92 ? -7.887 12.038 0.459 1.00 96.75 92 THR A O 1
ATOM 715 N N . ARG A 1 93 ? -8.518 10.528 -1.082 1.00 97.62 93 ARG A N 1
ATOM 716 C CA . ARG A 1 93 ? -9.962 10.632 -0.833 1.00 97.62 93 ARG A CA 1
ATOM 717 C C . ARG A 1 93 ? -10.440 9.732 0.303 1.00 97.62 93 ARG A C 1
ATOM 719 O O . ARG A 1 93 ? -11.195 10.177 1.161 1.00 97.62 93 ARG A O 1
ATOM 726 N N . GLU A 1 94 ? -9.998 8.479 0.309 1.00 98.19 94 GLU A N 1
ATOM 727 C CA . GLU A 1 94 ? -10.598 7.418 1.126 1.00 98.19 94 GLU A CA 1
ATOM 728 C C . GLU A 1 94 ? -9.743 7.035 2.344 1.00 98.19 94 GLU A C 1
ATOM 730 O O . GLU A 1 94 ? -10.274 6.574 3.357 1.00 98.19 94 GLU A O 1
ATOM 735 N N . VAL A 1 95 ? -8.418 7.229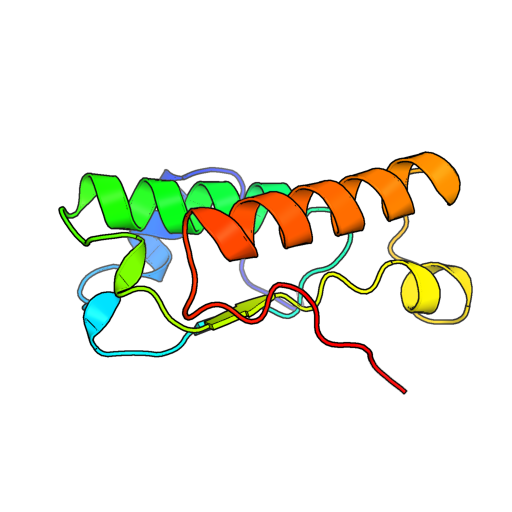 2.277 1.00 98.31 95 VAL A N 1
ATOM 736 C CA . VAL A 1 95 ? -7.457 6.804 3.314 1.00 98.31 95 VAL A CA 1
ATOM 737 C C . VAL A 1 95 ? -6.459 7.937 3.636 1.00 98.31 95 VAL A C 1
ATOM 739 O O . VAL A 1 95 ? -5.246 7.766 3.511 1.00 98.31 95 VAL A O 1
ATOM 742 N N . PRO A 1 96 ? -6.935 9.116 4.082 1.00 97.62 96 PRO A N 1
ATOM 743 C CA . PRO A 1 96 ? -6.161 10.368 4.114 1.00 97.62 96 PRO A CA 1
ATOM 744 C C . PRO A 1 96 ? -4.942 10.381 5.053 1.00 97.62 96 PRO A C 1
ATOM 746 O O . PRO A 1 96 ? -4.150 11.318 5.020 1.00 97.62 96 PRO A O 1
ATOM 749 N N . ARG A 1 97 ? -4.787 9.377 5.925 1.00 97.94 97 ARG A N 1
ATOM 750 C CA . ARG A 1 97 ? -3.626 9.229 6.822 1.00 97.94 97 ARG A CA 1
ATOM 751 C C . ARG A 1 97 ? -2.525 8.332 6.232 1.00 97.94 97 ARG A C 1
ATOM 753 O O . ARG A 1 97 ? -1.545 8.051 6.923 1.00 97.94 97 ARG A O 1
ATOM 760 N N . TRP A 1 98 ? -2.689 7.856 4.999 1.00 98.62 98 TRP A N 1
ATOM 761 C CA . TRP A 1 98 ? -1.755 6.952 4.336 1.00 98.62 98 TRP A CA 1
ATOM 762 C C . TRP A 1 98 ? -0.795 7.691 3.402 1.00 98.62 98 TRP A C 1
ATOM 764 O O . TRP A 1 98 ? -1.207 8.526 2.601 1.00 98.62 98 TRP A O 1
ATOM 774 N N . ASN A 1 99 ? 0.483 7.323 3.442 1.00 98.19 99 ASN A N 1
ATOM 775 C CA . ASN A 1 99 ? 1.480 7.753 2.467 1.00 98.19 99 ASN A CA 1
ATOM 776 C C . ASN A 1 99 ? 1.452 6.774 1.282 1.00 98.19 99 ASN A C 1
ATOM 778 O O . ASN A 1 99 ? 1.947 5.648 1.361 1.00 98.19 99 ASN A O 1
ATOM 782 N N . THR A 1 100 ? 0.815 7.175 0.185 1.00 96.81 100 THR A N 1
ATOM 783 C CA . THR A 1 100 ? 0.521 6.314 -0.981 1.00 96.81 100 THR A 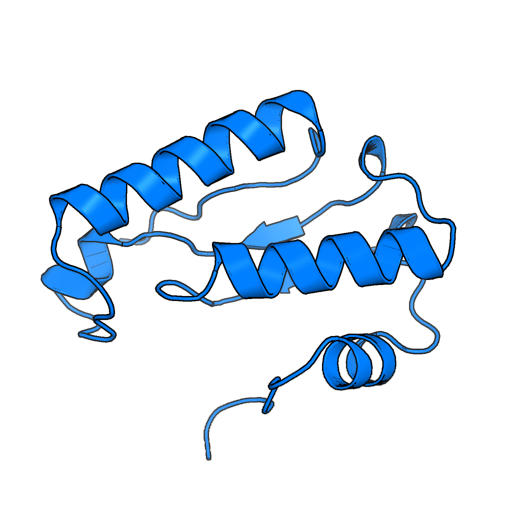CA 1
ATOM 784 C C . THR A 1 100 ? 1.728 6.008 -1.868 1.00 96.81 100 THR A C 1
ATOM 786 O O . THR A 1 100 ? 1.633 5.162 -2.758 1.00 96.81 100 THR A O 1
ATOM 789 N N . VAL A 1 101 ? 2.856 6.675 -1.632 1.00 96.56 101 VAL A N 1
ATOM 790 C CA . VAL A 1 101 ? 4.126 6.450 -2.319 1.00 96.56 101 VAL A CA 1
ATOM 791 C C . VAL A 1 101 ? 5.286 6.868 -1.416 1.00 96.56 101 VAL A C 1
ATOM 793 O O . VAL A 1 101 ? 5.198 7.848 -0.675 1.00 96.56 101 VAL A O 1
ATOM 796 N N . SER A 1 102 ? 6.390 6.134 -1.498 1.00 96.38 102 SER A N 1
ATOM 797 C CA . SER A 1 102 ? 7.683 6.481 -0.919 1.00 96.38 102 SER A CA 1
ATOM 798 C C . SER A 1 102 ? 8.711 6.563 -2.045 1.00 96.38 102 SER A C 1
ATOM 800 O O . SER A 1 102 ? 9.293 5.556 -2.452 1.00 96.38 102 SER A O 1
ATOM 802 N N . ILE A 1 103 ? 8.906 7.782 -2.559 1.00 92.25 103 ILE A N 1
ATOM 803 C CA . ILE A 1 103 ? 9.894 8.074 -3.605 1.00 92.25 103 ILE A CA 1
ATOM 804 C C . ILE A 1 103 ? 11.279 7.767 -3.038 1.00 92.25 103 ILE A C 1
ATOM 806 O O . ILE A 1 103 ? 11.689 8.383 -2.051 1.00 92.25 103 ILE A O 1
ATOM 810 N N . SER A 1 104 ? 11.969 6.786 -3.618 1.00 86.31 104 SER A N 1
ATOM 811 C CA . SER A 1 104 ? 13.249 6.299 -3.093 1.00 86.31 104 SER A CA 1
ATOM 812 C C . SER A 1 104 ? 14.415 6.787 -3.958 1.00 86.31 104 SER A C 1
ATOM 814 O O . SER A 1 104 ? 14.314 6.797 -5.184 1.00 86.31 104 SER A O 1
ATOM 816 N N . GLY A 1 105 ? 15.504 7.207 -3.305 1.00 81.62 105 GLY A N 1
ATOM 817 C CA . GLY A 1 105 ? 16.759 7.618 -3.950 1.00 81.62 105 GLY A CA 1
ATOM 818 C C . GLY A 1 105 ? 17.741 6.477 -4.174 1.00 81.62 105 GLY A C 1
ATOM 819 O O . GLY A 1 105 ? 17.528 5.385 -3.598 1.00 81.62 105 GLY A O 1
#

Foldseek 3Di:
DPDDDDDDLVSVCVVCPPPQQLPDEEEAADAPCQLVVVVSNVVSCVVVVHALQSGAYEYANAVVCCVVPVVPDDDPPPVSVVSLVVQVVCCVPRRVRYHSHDHDD

Sequence (105 aa):
KCGVAIDTIDDVQRLFANINLEQVTTSMTINPPASIMWAMYIANAENEGFRRNKLGGTIQNDCLKEFIAQKTLMLPPDPSLRLVVDTIEFGTREVPRWNTVSISG

Radius of gyration: 13.76 Å; chains: 1; bounding box: 32×28×36 Å